Protein AF-A0A1C5QCF1-F1 (afdb_monomer)

Foldseek 3Di:
DVVVVVVVVVVVVCVVCVPPPPDDDPDDPVNLLVVLVVVLVPDPDDPLLSVLSSVCSVVVHDPVPDDPVRSVVSSVVVVVDPVVPDDPPPPDPD

Structure (mmCIF, N/CA/C/O backbone):
data_AF-A0A1C5QCF1-F1
#
_entry.id   AF-A0A1C5QCF1-F1
#
loop_
_atom_site.group_PDB
_atom_site.id
_atom_site.type_symbol
_atom_site.label_atom_id
_atom_site.label_alt_id
_atom_site.label_comp_id
_atom_site.label_asym_id
_atom_site.label_entity_id
_atom_sit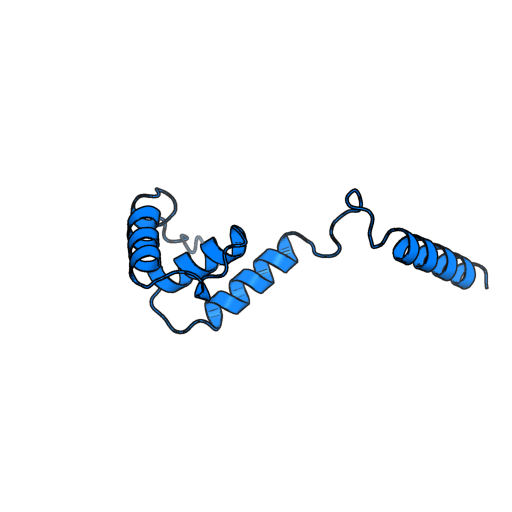e.label_seq_id
_atom_site.pdbx_PDB_ins_code
_atom_site.Cartn_x
_atom_site.Cartn_y
_atom_site.Cartn_z
_atom_site.occupancy
_atom_site.B_iso_or_equiv
_atom_site.auth_seq_id
_atom_site.auth_comp_id
_atom_site.auth_asym_id
_atom_site.auth_atom_id
_atom_site.pdbx_PDB_model_num
ATOM 1 N N . MET A 1 1 ? 17.954 2.253 -42.971 1.00 65.56 1 MET A N 1
ATOM 2 C CA . MET A 1 1 ? 18.699 0.986 -43.133 1.00 65.56 1 MET A CA 1
ATOM 3 C C . MET A 1 1 ? 19.538 0.684 -41.898 1.00 65.56 1 MET A C 1
ATOM 5 O O . MET A 1 1 ? 19.059 -0.069 -41.075 1.00 65.56 1 MET A O 1
ATOM 9 N N . VAL A 1 2 ? 20.678 1.348 -41.653 1.00 79.88 2 VAL A N 1
ATOM 10 C CA . VAL A 1 2 ? 21.520 1.050 -40.463 1.00 79.88 2 VAL A CA 1
ATOM 11 C C . VAL A 1 2 ? 20.807 1.318 -39.128 1.00 79.88 2 VAL A C 1
ATOM 13 O O . VAL A 1 2 ? 20.930 0.542 -38.189 1.00 79.88 2 VAL A O 1
ATOM 16 N N . LEU A 1 3 ? 20.030 2.402 -39.036 1.00 85.56 3 LEU A N 1
ATOM 17 C CA . LEU A 1 3 ? 19.264 2.717 -37.825 1.00 85.56 3 LEU A CA 1
ATOM 18 C C . LEU A 1 3 ? 18.165 1.678 -37.544 1.00 85.56 3 LEU A C 1
ATOM 20 O O . LEU A 1 3 ? 17.890 1.373 -36.387 1.00 85.56 3 LEU A O 1
ATOM 24 N N . ASP A 1 4 ? 17.562 1.126 -38.597 1.00 89.88 4 ASP A N 1
ATOM 25 C CA . ASP A 1 4 ? 16.500 0.124 -38.486 1.00 89.88 4 ASP A CA 1
ATOM 26 C C . ASP A 1 4 ? 17.069 -1.204 -37.986 1.00 89.88 4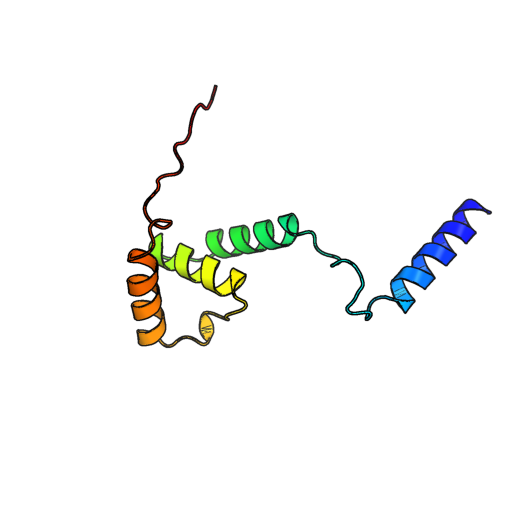 ASP A C 1
ATOM 28 O O . ASP A 1 4 ? 16.508 -1.791 -37.065 1.00 89.88 4 ASP A O 1
ATOM 32 N N . ASP A 1 5 ? 18.234 -1.609 -38.503 1.00 91.38 5 ASP A N 1
ATOM 33 C CA . ASP A 1 5 ? 18.959 -2.795 -38.040 1.00 91.38 5 ASP A CA 1
ATOM 34 C C . ASP A 1 5 ? 19.383 -2.658 -36.572 1.00 91.38 5 ASP A C 1
ATOM 36 O O . ASP A 1 5 ? 19.196 -3.580 -35.780 1.00 91.38 5 ASP A O 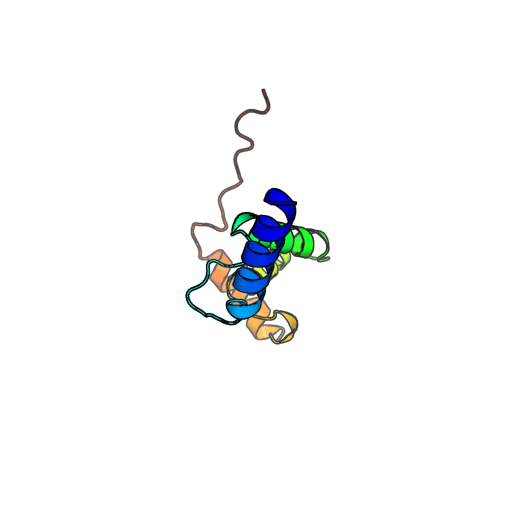1
ATOM 40 N N . LEU A 1 6 ? 19.883 -1.484 -36.166 1.00 91.06 6 LEU A N 1
ATOM 41 C CA . LEU A 1 6 ? 20.221 -1.216 -34.765 1.00 91.06 6 LEU A CA 1
ATOM 42 C C . LEU A 1 6 ? 18.995 -1.316 -3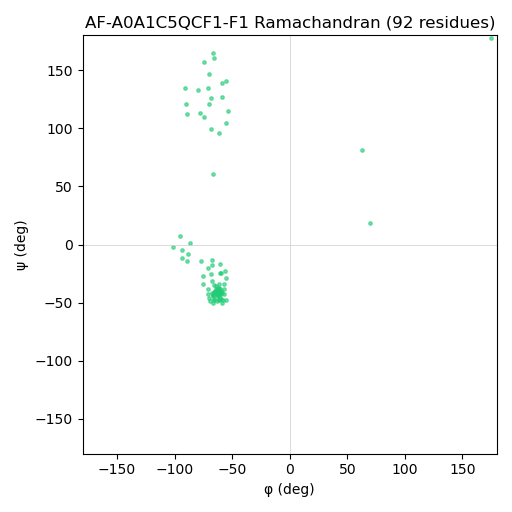3.848 1.00 91.06 6 LEU A C 1
ATOM 44 O O . LEU A 1 6 ? 19.079 -1.908 -32.772 1.00 91.06 6 LEU A O 1
ATOM 48 N N . ASN A 1 7 ? 17.849 -0.781 -34.272 1.00 89.94 7 ASN A N 1
ATOM 49 C CA . ASN A 1 7 ? 16.602 -0.896 -33.514 1.00 89.94 7 ASN A CA 1
ATOM 50 C C . ASN A 1 7 ? 16.127 -2.354 -33.406 1.00 89.94 7 ASN A C 1
ATOM 52 O O . ASN A 1 7 ? 15.609 -2.749 -32.359 1.00 89.94 7 ASN A O 1
ATOM 56 N N . LEU A 1 8 ? 16.329 -3.153 -34.457 1.00 93.00 8 LEU A N 1
ATOM 57 C CA . LEU A 1 8 ? 15.987 -4.575 -34.496 1.00 93.00 8 LEU A CA 1
ATOM 58 C C . LEU A 1 8 ? 16.847 -5.375 -33.509 1.00 93.00 8 LEU A C 1
ATOM 60 O O . LEU A 1 8 ? 16.308 -6.089 -32.668 1.00 93.00 8 LEU A O 1
ATOM 64 N N . ILE A 1 9 ? 18.164 -5.140 -33.510 1.00 92.50 9 ILE A N 1
ATOM 65 C CA . ILE A 1 9 ? 19.107 -5.756 -32.564 1.00 92.50 9 ILE A CA 1
ATOM 66 C C . ILE A 1 9 ? 18.754 -5.387 -31.117 1.00 92.50 9 ILE A C 1
ATOM 68 O O . ILE A 1 9 ? 18.708 -6.254 -30.245 1.00 92.50 9 ILE A O 1
ATOM 72 N N . ILE A 1 10 ? 18.462 -4.110 -30.842 1.00 89.56 10 ILE A N 1
ATOM 73 C CA . ILE A 1 10 ? 18.073 -3.656 -29.496 1.00 89.56 10 ILE A CA 1
ATOM 74 C C . ILE A 1 10 ? 16.786 -4.348 -29.034 1.00 89.56 10 ILE A C 1
ATOM 76 O O . ILE A 1 10 ? 16.672 -4.712 -27.859 1.00 89.56 10 ILE A O 1
ATOM 80 N N . ARG A 1 11 ? 15.808 -4.523 -29.929 1.00 89.31 11 ARG A N 1
ATOM 81 C CA . ARG A 1 11 ? 14.552 -5.204 -29.603 1.00 89.31 11 ARG A CA 1
ATOM 82 C C . ARG A 1 11 ? 14.786 -6.676 -29.278 1.00 89.31 11 ARG A C 1
ATOM 84 O O . ARG A 1 11 ? 14.308 -7.128 -28.241 1.00 89.31 11 ARG A O 1
ATOM 91 N N . ASP A 1 12 ? 15.551 -7.379 -30.104 1.00 91.50 12 ASP A N 1
ATOM 92 C CA . ASP A 1 12 ? 15.806 -8.810 -29.931 1.00 91.50 12 ASP A CA 1
ATOM 93 C C . ASP A 1 12 ? 16.583 -9.091 -28.633 1.00 91.50 12 ASP A C 1
ATOM 95 O O . ASP A 1 12 ? 16.244 -10.020 -27.901 1.00 91.50 12 ASP A O 1
ATOM 99 N N . ILE A 1 13 ? 17.547 -8.231 -28.268 1.00 87.12 13 ILE A N 1
ATOM 100 C CA . ILE A 1 13 ? 18.236 -8.300 -26.966 1.00 87.12 13 ILE A CA 1
ATOM 101 C C . ILE A 1 13 ? 17.233 -8.116 -25.817 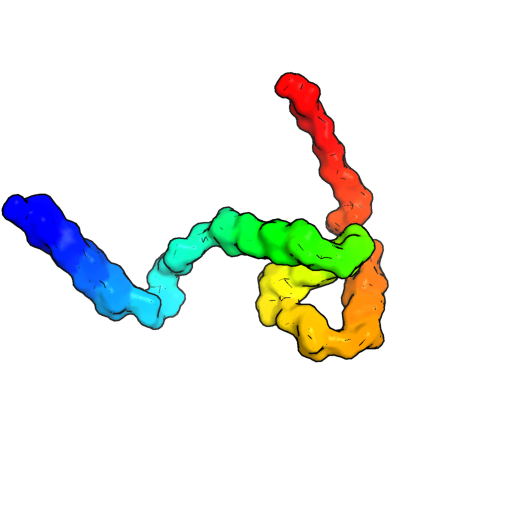1.00 87.12 13 ILE A C 1
ATOM 103 O O . ILE A 1 13 ? 17.213 -8.902 -24.872 1.00 87.12 13 ILE A O 1
ATOM 107 N N . ARG A 1 14 ? 16.354 -7.108 -25.881 1.00 82.12 14 ARG A N 1
ATOM 108 C CA . ARG A 1 14 ? 15.343 -6.889 -24.829 1.00 82.12 14 ARG A CA 1
ATOM 109 C C . ARG A 1 14 ? 14.371 -8.060 -24.696 1.00 82.12 14 ARG A C 1
ATOM 111 O O . ARG A 1 14 ? 13.960 -8.372 -23.581 1.00 82.12 14 ARG A O 1
ATOM 118 N N . GLU A 1 15 ? 13.982 -8.683 -25.804 1.00 84.75 15 GLU A N 1
ATOM 119 C CA . GLU A 1 15 ? 13.093 -9.847 -25.792 1.00 84.75 15 GLU A CA 1
ATOM 120 C C . GLU A 1 15 ? 13.780 -11.089 -25.220 1.00 84.75 15 GLU A C 1
ATOM 122 O O . GLU A 1 15 ? 13.204 -11.745 -24.348 1.00 84.75 15 GLU A O 1
ATOM 127 N N . ALA A 1 16 ? 15.016 -11.373 -25.640 1.00 86.75 16 ALA A N 1
ATOM 128 C CA . ALA A 1 16 ? 15.800 -12.500 -25.140 1.00 86.75 16 ALA A CA 1
ATOM 129 C C . ALA A 1 16 ? 16.051 -12.404 -23.624 1.00 86.75 16 ALA A C 1
ATOM 131 O O . ALA A 1 16 ? 15.949 -13.405 -22.916 1.00 86.75 16 ALA A O 1
ATOM 132 N N . HIS A 1 17 ? 16.290 -11.192 -23.116 1.00 77.88 17 HIS A N 1
ATOM 133 C CA . HIS A 1 17 ? 16.606 -10.933 -21.708 1.00 77.88 17 HIS A CA 1
ATOM 134 C C . HIS A 1 17 ? 15.388 -10.547 -20.848 1.00 77.88 17 HIS A C 1
ATOM 136 O O . HIS A 1 17 ? 15.527 -10.221 -19.671 1.00 77.88 17 HIS A O 1
ATOM 142 N N . LYS A 1 18 ? 14.159 -10.627 -21.379 1.00 75.38 18 LYS A N 1
ATOM 143 C CA . LYS A 1 18 ? 12.932 -10.240 -20.651 1.00 75.38 18 LYS A CA 1
ATOM 144 C C . LYS A 1 18 ? 12.683 -11.047 -19.367 1.00 75.38 18 LYS A C 1
ATOM 146 O O . LYS A 1 18 ? 11.951 -10.590 -18.494 1.00 75.38 18 LYS A O 1
ATOM 151 N N . LYS A 1 19 ? 13.232 -12.262 -19.278 1.00 70.94 19 LYS A N 1
ATOM 152 C CA . LYS A 1 19 ? 13.076 -13.173 -18.131 1.00 70.94 19 LYS A CA 1
ATOM 153 C C . LYS A 1 19 ? 14.291 -13.195 -17.199 1.00 70.94 19 LYS A C 1
ATOM 155 O O . LYS A 1 19 ? 14.233 -13.899 -16.194 1.00 70.94 19 LYS A O 1
ATOM 160 N N . ASP A 1 20 ? 15.358 -12.457 -17.513 1.00 75.25 20 ASP A N 1
ATOM 161 C CA . ASP A 1 20 ? 16.526 -12.382 -16.637 1.00 75.25 20 ASP A CA 1
ATOM 162 C C . ASP A 1 20 ? 16.179 -11.599 -15.376 1.00 75.25 20 ASP A C 1
ATOM 164 O O . ASP A 1 20 ? 15.818 -10.423 -15.428 1.00 75.25 20 ASP A O 1
ATOM 168 N N . SER A 1 21 ? 16.334 -12.251 -14.227 1.00 60.44 21 SER A N 1
ATOM 169 C CA . SER A 1 21 ? 16.092 -11.667 -12.906 1.00 60.44 21 SER A CA 1
ATOM 170 C C . SER A 1 21 ? 17.094 -10.574 -12.521 1.00 60.44 21 SER A C 1
ATOM 172 O O . SER A 1 21 ? 16.858 -9.858 -11.553 1.00 60.44 21 SER A O 1
ATOM 174 N N . GLU A 1 22 ? 18.205 -10.454 -13.256 1.00 70.81 22 GLU A N 1
ATOM 175 C CA . GLU A 1 22 ? 19.225 -9.411 -13.073 1.00 70.81 22 GLU A CA 1
ATOM 176 C C . GLU A 1 22 ? 19.002 -8.181 -13.971 1.00 70.81 22 GLU A C 1
ATOM 178 O O . GLU A 1 22 ? 19.712 -7.182 -13.845 1.00 70.81 22 GLU A O 1
ATOM 183 N N . SER A 1 23 ? 18.008 -8.218 -14.867 1.00 67.12 23 SER A N 1
ATOM 184 C CA . SER A 1 23 ? 17.623 -7.044 -15.650 1.00 67.12 23 SER A CA 1
ATOM 185 C C . SER A 1 23 ? 16.952 -5.993 -14.765 1.00 67.12 23 SER A C 1
ATOM 187 O O . SER A 1 23 ? 16.218 -6.313 -13.829 1.00 67.12 23 SER A O 1
ATOM 189 N N . ALA A 1 24 ? 17.160 -4.714 -15.090 1.00 66.00 24 ALA A N 1
ATOM 190 C CA . ALA A 1 24 ? 16.434 -3.637 -14.429 1.00 66.00 24 ALA A CA 1
ATOM 191 C C . ALA A 1 24 ? 14.912 -3.819 -14.633 1.00 66.00 24 ALA A C 1
ATOM 193 O O . ALA A 1 24 ? 14.492 -4.166 -15.745 1.00 66.00 24 ALA A O 1
ATOM 194 N N . PRO A 1 25 ? 14.079 -3.577 -13.603 1.00 66.56 25 PRO A N 1
ATOM 195 C CA . PRO A 1 25 ? 12.630 -3.685 -13.729 1.00 66.56 25 PRO A CA 1
ATOM 196 C C . PRO A 1 25 ? 12.112 -2.809 -14.876 1.00 66.56 25 PRO A C 1
ATOM 198 O O . PRO A 1 25 ? 12.590 -1.692 -15.079 1.00 66.56 25 PRO A O 1
ATOM 201 N N . GLN A 1 26 ? 11.133 -3.307 -15.640 1.00 66.44 26 GLN A N 1
ATOM 202 C CA . GLN A 1 26 ? 10.528 -2.521 -16.725 1.00 66.44 26 GLN A CA 1
ATOM 203 C C . GLN A 1 26 ? 9.710 -1.335 -16.200 1.00 66.44 26 GLN A C 1
ATOM 205 O O . GLN A 1 26 ? 9.530 -0.349 -16.911 1.00 66.44 26 GLN A O 1
ATOM 210 N N . THR A 1 27 ? 9.222 -1.437 -14.966 1.00 70.69 27 THR A N 1
ATOM 211 C CA . THR A 1 27 ? 8.555 -0.367 -14.234 1.00 70.69 27 THR A CA 1
ATOM 212 C C . THR A 1 27 ? 9.575 0.406 -13.419 1.00 70.69 27 THR A C 1
ATOM 214 O O . THR A 1 27 ? 10.423 -0.169 -12.739 1.00 70.69 27 THR A O 1
ATOM 217 N N . THR A 1 28 ? 9.508 1.734 -13.461 1.00 78.38 28 THR A N 1
ATOM 218 C CA . THR A 1 28 ? 10.279 2.521 -12.502 1.00 78.38 28 THR A CA 1
ATOM 219 C C . THR A 1 28 ? 9.612 2.441 -11.128 1.00 78.38 28 THR A C 1
ATOM 221 O O . THR A 1 28 ? 8.399 2.261 -11.015 1.00 78.38 28 THR A O 1
ATOM 224 N N . VAL A 1 29 ? 10.379 2.674 -10.061 1.00 74.94 29 VAL A N 1
ATOM 225 C CA . VAL A 1 29 ? 9.833 2.808 -8.695 1.00 74.94 29 VAL A CA 1
ATOM 226 C C . VAL A 1 29 ? 8.742 3.893 -8.626 1.00 74.94 29 VAL A C 1
ATOM 228 O O . VAL A 1 29 ? 7.821 3.817 -7.813 1.00 74.94 29 VAL A O 1
ATOM 231 N N . ALA A 1 30 ? 8.822 4.910 -9.492 1.00 79.88 30 ALA A N 1
ATOM 232 C CA . ALA A 1 30 ? 7.812 5.956 -9.593 1.00 79.88 30 ALA A CA 1
ATOM 233 C C . ALA A 1 30 ? 6.497 5.449 -10.209 1.00 79.88 30 ALA A C 1
ATOM 235 O O . ALA A 1 30 ? 5.430 5.846 -9.740 1.00 79.88 30 ALA A O 1
ATOM 236 N N . ASP A 1 31 ? 6.562 4.564 -11.207 1.00 83.25 31 ASP A N 1
ATOM 237 C CA . ASP A 1 31 ? 5.376 3.978 -11.843 1.00 83.25 31 ASP A CA 1
ATOM 238 C C . ASP A 1 31 ? 4.611 3.084 -10.862 1.00 83.25 31 ASP A C 1
ATOM 240 O O . ASP A 1 31 ? 3.396 3.213 -10.720 1.00 83.25 31 ASP A O 1
ATOM 244 N N . GLU A 1 32 ? 5.327 2.258 -10.096 1.00 78.62 32 GLU A N 1
ATOM 245 C CA . GLU A 1 32 ? 4.735 1.420 -9.045 1.00 78.62 32 GLU A CA 1
ATOM 246 C C . GLU A 1 32 ? 4.098 2.265 -7.938 1.00 78.62 32 GLU A C 1
ATOM 248 O O . GLU A 1 32 ? 2.994 1.985 -7.466 1.00 78.62 32 GLU A O 1
ATOM 253 N N . LEU A 1 33 ? 4.768 3.346 -7.523 1.00 81.75 33 LEU A N 1
ATOM 254 C CA . LEU A 1 33 ? 4.210 4.266 -6.536 1.00 81.75 33 LEU A CA 1
ATOM 255 C C . LEU A 1 33 ? 2.942 4.951 -7.060 1.00 81.75 33 LEU A C 1
ATOM 257 O O . LEU A 1 33 ? 1.984 5.114 -6.304 1.00 81.75 33 LEU A O 1
ATOM 261 N N . LYS A 1 34 ? 2.919 5.325 -8.341 1.00 85.19 34 LYS A N 1
ATOM 262 C CA . LYS A 1 34 ? 1.751 5.928 -8.984 1.00 85.19 34 LYS A CA 1
ATOM 263 C C . LYS A 1 34 ? 0.569 4.960 -9.011 1.00 85.19 34 LYS A C 1
ATOM 265 O O . LYS A 1 34 ? -0.512 5.327 -8.558 1.00 85.19 34 LYS A O 1
ATOM 270 N N . GLU A 1 35 ? 0.779 3.715 -9.431 1.00 84.38 35 GLU A N 1
ATOM 271 C CA . GLU A 1 35 ? -0.269 2.684 -9.438 1.00 84.38 35 GLU A CA 1
ATOM 272 C C . GLU A 1 35 ? -0.806 2.396 -8.020 1.00 84.38 35 GLU A C 1
ATOM 274 O O . GLU A 1 35 ? -2.006 2.190 -7.793 1.00 84.38 35 GLU A O 1
ATOM 279 N N . ASN A 1 36 ? 0.084 2.420 -7.026 1.00 82.62 36 ASN A N 1
ATOM 280 C CA . ASN A 1 36 ? -0.288 2.272 -5.625 1.00 82.62 36 ASN A CA 1
ATOM 281 C C . ASN A 1 36 ? -1.188 3.420 -5.146 1.00 82.62 36 ASN A C 1
ATOM 283 O O . ASN A 1 36 ? -2.182 3.165 -4.464 1.00 82.62 36 ASN A O 1
ATOM 287 N N . LEU A 1 37 ? -0.885 4.664 -5.530 1.00 83.31 37 LEU A N 1
ATOM 288 C CA . LEU A 1 37 ? -1.704 5.834 -5.201 1.00 83.31 37 LEU A CA 1
ATOM 289 C C . LEU A 1 37 ? -3.070 5.797 -5.900 1.00 83.31 37 LEU A C 1
ATOM 291 O O . LEU A 1 37 ? -4.089 5.996 -5.240 1.00 83.31 37 LEU A O 1
ATOM 295 N N . GLU A 1 38 ? -3.116 5.460 -7.190 1.00 85.19 38 GLU A N 1
ATOM 296 C CA . GLU A 1 38 ? -4.368 5.351 -7.956 1.00 85.19 38 GLU A CA 1
ATOM 297 C C . GLU A 1 38 ? -5.317 4.301 -7.355 1.00 85.19 38 GLU A C 1
ATOM 299 O O . GLU A 1 38 ? -6.529 4.507 -7.243 1.00 85.19 38 GLU A O 1
ATOM 304 N N . ALA A 1 39 ? -4.785 3.169 -6.894 1.00 81.25 39 ALA A N 1
ATOM 305 C CA . ALA A 1 39 ? -5.603 2.149 -6.245 1.00 81.25 39 ALA A CA 1
ATOM 306 C C . ALA A 1 39 ? -6.171 2.594 -4.889 1.00 81.25 39 ALA A C 1
ATOM 308 O O . ALA A 1 39 ? -7.270 2.184 -4.513 1.00 81.25 39 ALA A O 1
ATOM 309 N N . VAL A 1 40 ? -5.442 3.441 -4.161 1.00 83.69 40 VAL A N 1
ATOM 310 C CA . VAL A 1 40 ? -5.883 4.007 -2.880 1.00 83.69 40 VAL A CA 1
ATOM 311 C C . VAL A 1 40 ? -6.937 5.096 -3.082 1.00 83.69 40 VAL A C 1
ATOM 313 O O . VAL A 1 40 ? -7.861 5.219 -2.272 1.00 83.69 40 VAL A O 1
ATOM 316 N N . GLU A 1 41 ? -6.843 5.872 -4.163 1.00 81.88 41 GLU A N 1
ATOM 317 C CA . GLU A 1 41 ? -7.872 6.847 -4.535 1.00 81.88 41 GLU A CA 1
ATOM 318 C C . GLU A 1 41 ? -9.205 6.165 -4.852 1.00 81.88 41 GLU A C 1
ATOM 320 O O . GLU A 1 41 ? -10.241 6.581 -4.326 1.00 81.88 41 GLU A O 1
ATOM 325 N N . ASN A 1 42 ? -9.158 5.071 -5.616 1.00 84.94 42 ASN A N 1
ATOM 326 C CA . ASN A 1 42 ? -10.331 4.281 -5.990 1.00 84.94 42 ASN A CA 1
ATOM 327 C C . ASN A 1 42 ? -10.944 3.485 -4.825 1.00 84.94 42 ASN A C 1
ATOM 329 O O . ASN A 1 42 ? -12.115 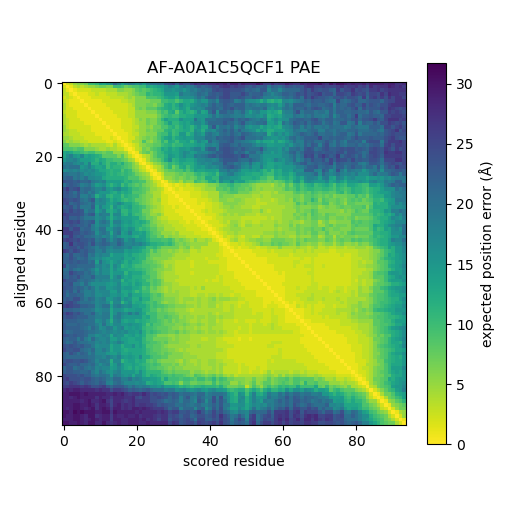3.099 -4.881 1.00 84.94 42 ASN A O 1
ATOM 333 N N . PHE A 1 43 ? -10.183 3.233 -3.757 1.00 85.44 43 PHE A N 1
ATOM 334 C CA . PHE A 1 43 ? -10.690 2.539 -2.579 1.00 85.44 43 PHE A CA 1
ATOM 335 C C . PHE A 1 43 ? -11.711 3.411 -1.831 1.00 85.44 43 PHE A C 1
ATOM 337 O O . PHE A 1 43 ? -11.438 4.552 -1.452 1.00 85.44 43 PHE A O 1
ATOM 344 N N . LYS A 1 44 ? -12.905 2.871 -1.579 1.00 84.00 44 LYS A N 1
ATOM 345 C CA . LYS A 1 44 ? -13.917 3.527 -0.743 1.00 84.00 44 LYS A CA 1
ATOM 346 C C . LYS A 1 44 ? -13.699 3.108 0.707 1.00 84.00 44 LYS A C 1
ATOM 348 O O . LYS A 1 44 ? -13.909 1.950 1.039 1.00 84.00 44 LYS A O 1
ATOM 353 N N . GLY A 1 45 ? -13.291 4.049 1.551 1.00 87.50 45 GLY A N 1
ATOM 354 C CA . GLY A 1 45 ? -13.043 3.789 2.965 1.00 87.50 45 GLY A CA 1
ATOM 355 C C . GLY A 1 45 ? -12.464 4.995 3.691 1.00 87.50 45 GLY A C 1
ATOM 3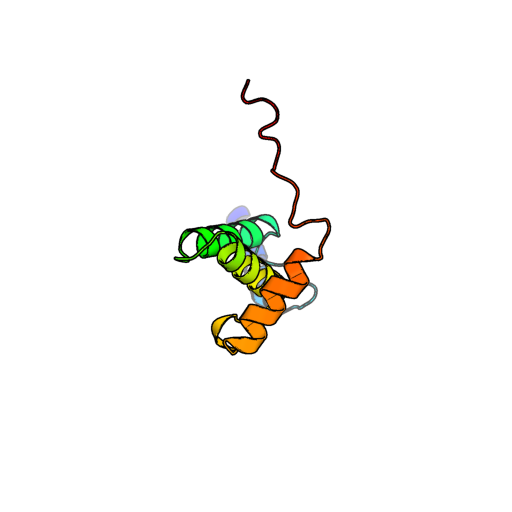56 O O . GLY A 1 45 ? -12.216 6.049 3.091 1.00 87.50 45 GLY A O 1
ATOM 357 N N . SER A 1 46 ? -12.254 4.837 4.994 1.00 88.25 46 SER A N 1
ATOM 358 C CA . SER A 1 46 ? -11.628 5.861 5.828 1.00 88.25 46 SER A CA 1
ATOM 359 C C . SER A 1 46 ? -10.158 6.076 5.448 1.00 88.25 46 SER A C 1
ATOM 361 O O . SER A 1 46 ? -9.529 5.259 4.772 1.00 88.25 46 SER A O 1
ATOM 363 N N . ARG A 1 47 ? -9.568 7.182 5.914 1.00 85.81 47 ARG A N 1
ATOM 364 C CA . ARG A 1 47 ? -8.140 7.465 5.700 1.00 85.81 47 ARG A CA 1
ATOM 365 C C . ARG A 1 47 ? -7.235 6.349 6.243 1.00 85.81 47 ARG A C 1
ATOM 367 O O . ARG A 1 47 ? -6.232 6.036 5.609 1.00 85.81 47 ARG A O 1
ATOM 374 N N . ASP A 1 48 ? -7.584 5.760 7.385 1.00 88.00 48 ASP A N 1
ATOM 375 C CA . ASP A 1 48 ? -6.800 4.678 7.993 1.00 88.00 48 ASP A CA 1
ATOM 376 C C . ASP A 1 48 ? -6.859 3.405 7.140 1.00 88.00 48 ASP A C 1
ATOM 378 O O . ASP A 1 48 ? -5.836 2.766 6.917 1.00 88.00 48 ASP A O 1
ATOM 382 N N . GLU A 1 49 ? -8.035 3.072 6.606 1.00 89.50 49 GLU A N 1
ATOM 383 C CA . GLU A 1 49 ? -8.220 1.907 5.731 1.00 89.50 49 GLU A CA 1
ATOM 384 C C . GLU A 1 49 ? -7.469 2.083 4.409 1.00 89.50 49 GLU A C 1
ATOM 386 O O . GLU A 1 49 ? -6.767 1.179 3.964 1.00 89.50 49 GLU A O 1
ATOM 391 N N . LYS A 1 50 ? -7.531 3.283 3.824 1.00 89.69 50 LYS A N 1
ATOM 392 C CA . LYS A 1 50 ? -6.748 3.657 2.640 1.00 89.69 50 LYS A CA 1
ATOM 393 C C . LYS A 1 50 ? -5.244 3.490 2.856 1.00 89.69 50 LYS A C 1
ATOM 395 O O . LYS A 1 50 ? -4.550 2.974 1.982 1.00 89.69 50 LYS A O 1
ATOM 400 N N . LEU A 1 51 ? -4.741 3.897 4.022 1.00 87.12 51 LEU A N 1
ATOM 401 C CA . LEU A 1 51 ? -3.331 3.734 4.382 1.00 87.12 51 LEU A CA 1
ATOM 402 C C . LEU A 1 51 ? -2.948 2.263 4.533 1.00 87.12 51 LEU A C 1
ATOM 404 O O . LEU A 1 51 ? -1.881 1.865 4.076 1.00 87.12 51 LEU A O 1
ATOM 408 N N . VAL A 1 52 ? -3.813 1.447 5.132 1.00 90.31 52 VAL A N 1
ATOM 409 C CA . VAL A 1 52 ? -3.576 0.003 5.249 1.00 90.31 52 VAL A CA 1
ATOM 410 C C . VAL A 1 52 ? -3.484 -0.636 3.869 1.00 90.31 52 VAL A C 1
ATOM 412 O O . VAL A 1 52 ? -2.530 -1.358 3.605 1.00 90.31 52 VAL A O 1
ATOM 415 N N . VAL A 1 53 ? -4.411 -0.312 2.963 1.00 90.31 53 VAL A N 1
ATOM 416 C CA . VAL A 1 53 ? -4.401 -0.816 1.580 1.00 90.31 53 VAL A CA 1
ATOM 417 C C . VAL A 1 53 ? -3.123 -0.404 0.841 1.00 90.31 53 VAL A C 1
ATOM 419 O O . VAL A 1 53 ? -2.532 -1.236 0.151 1.00 90.31 53 VAL A O 1
ATOM 422 N N . LEU A 1 54 ? -2.657 0.838 1.026 1.00 89.25 54 LEU A N 1
ATOM 423 C CA . LEU A 1 54 ? -1.386 1.311 0.466 1.00 89.25 54 LEU A CA 1
ATOM 424 C C . LEU A 1 54 ? -0.202 0.466 0.956 1.00 89.25 54 LEU A C 1
ATOM 426 O O . LEU A 1 54 ? 0.598 -0.007 0.151 1.00 89.25 54 LEU A O 1
ATOM 430 N N . TYR A 1 55 ? -0.105 0.263 2.272 1.00 88.94 55 TYR A N 1
ATOM 431 C CA . TYR A 1 55 ? 0.970 -0.521 2.880 1.00 88.94 55 TYR A CA 1
ATOM 432 C C . TYR A 1 55 ? 0.917 -1.991 2.461 1.00 88.94 55 TYR A C 1
ATOM 434 O O . TYR A 1 55 ? 1.956 -2.575 2.167 1.00 88.94 55 TYR A O 1
ATOM 442 N N . CYS A 1 56 ? -0.275 -2.584 2.381 1.00 90.62 56 CYS A N 1
ATOM 443 C CA . CYS A 1 56 ? -0.454 -3.941 1.879 1.00 90.62 56 CYS A CA 1
ATOM 444 C C . CYS A 1 56 ? 0.087 -4.073 0.452 1.00 90.62 56 CYS A C 1
ATOM 446 O O . CYS A 1 56 ? 0.894 -4.963 0.201 1.00 90.62 56 CYS A O 1
ATOM 448 N N . LYS A 1 57 ? -0.264 -3.149 -0.454 1.00 87.25 57 LYS A N 1
ATOM 449 C CA . LYS A 1 57 ? 0.267 -3.148 -1.824 1.00 87.25 57 LYS A CA 1
ATOM 450 C C . LYS A 1 57 ? 1.792 -3.025 -1.871 1.00 87.25 57 LYS A C 1
ATOM 452 O O . LYS A 1 57 ? 2.431 -3.810 -2.560 1.00 87.25 57 LYS A O 1
ATOM 457 N N . GLN A 1 58 ? 2.377 -2.096 -1.109 1.00 84.25 58 GLN A N 1
ATOM 458 C CA . GLN A 1 58 ? 3.836 -1.917 -1.049 1.00 84.25 58 GLN A CA 1
ATOM 459 C C . GLN A 1 58 ? 4.575 -3.157 -0.533 1.00 84.25 58 GLN A C 1
ATOM 461 O O . GLN A 1 58 ? 5.692 -3.430 -0.958 1.00 84.25 58 GLN A O 1
ATOM 466 N N . LEU A 1 59 ? 3.960 -3.902 0.388 1.00 86.88 59 LEU A N 1
ATOM 467 C CA . LEU A 1 59 ? 4.518 -5.130 0.954 1.00 86.88 59 LEU A CA 1
ATOM 468 C C . LEU A 1 59 ? 4.188 -6.384 0.124 1.00 86.88 59 LEU A C 1
ATOM 470 O O . LEU A 1 59 ? 4.551 -7.484 0.533 1.00 86.88 59 LEU A O 1
ATOM 474 N N . GLY A 1 60 ? 3.479 -6.250 -1.003 1.00 86.56 60 GLY A N 1
ATOM 475 C CA . GLY A 1 60 ? 3.033 -7.385 -1.821 1.00 86.56 60 GLY A CA 1
ATOM 476 C C . GLY A 1 60 ? 1.934 -8.237 -1.170 1.00 86.56 60 GLY A C 1
ATOM 477 O O . GLY A 1 60 ? 1.705 -9.375 -1.570 1.00 86.56 60 GLY A O 1
ATOM 478 N N . ILE A 1 61 ? 1.241 -7.705 -0.162 1.00 90.19 61 ILE A N 1
ATOM 479 C CA . ILE A 1 61 ? 0.145 -8.371 0.544 1.00 90.19 61 ILE A CA 1
ATOM 480 C C . ILE A 1 61 ? -1.171 -8.029 -0.157 1.00 90.19 61 ILE A C 1
ATOM 482 O O . ILE A 1 61 ? -1.580 -6.868 -0.227 1.00 90.19 61 ILE A O 1
ATOM 486 N N . ASN A 1 62 ? -1.895 -9.042 -0.632 1.00 88.94 62 ASN A N 1
ATOM 487 C CA . ASN A 1 62 ? -3.252 -8.835 -1.129 1.00 88.94 62 ASN A CA 1
ATOM 488 C C . ASN A 1 62 ? -4.216 -8.627 0.049 1.00 88.94 62 ASN A C 1
ATOM 490 O O . ASN A 1 62 ? -4.531 -9.572 0.769 1.00 88.94 62 ASN A O 1
ATOM 494 N N . TYR A 1 63 ? -4.723 -7.403 0.218 1.00 86.25 63 TYR A N 1
ATOM 495 C CA . TYR A 1 63 ? -5.613 -7.059 1.332 1.00 86.25 63 TYR A CA 1
ATOM 496 C C . TYR A 1 63 ? -6.911 -7.881 1.362 1.00 86.25 63 TYR A C 1
ATOM 498 O O . TYR A 1 63 ? -7.489 -8.047 2.427 1.00 86.25 63 TYR A O 1
ATOM 506 N N . LYS A 1 64 ? -7.362 -8.420 0.219 1.00 88.62 64 LYS A N 1
ATOM 507 C CA . LYS A 1 64 ? -8.558 -9.279 0.146 1.00 88.62 64 LYS A CA 1
ATOM 508 C C . LYS A 1 64 ? -8.375 -10.627 0.843 1.00 88.62 64 LYS A C 1
ATOM 510 O O . LYS A 1 64 ? -9.363 -11.297 1.115 1.00 88.62 64 LYS A O 1
ATOM 515 N N . ASN A 1 65 ? -7.129 -11.023 1.097 1.00 92.75 65 ASN A N 1
ATOM 516 C CA . ASN A 1 65 ? -6.808 -12.262 1.795 1.00 92.75 65 ASN A CA 1
ATOM 517 C C . ASN A 1 65 ? -6.753 -12.072 3.318 1.00 92.75 65 ASN A C 1
ATOM 519 O O . ASN A 1 65 ? -6.619 -13.060 4.030 1.00 92.75 65 ASN A O 1
ATOM 523 N N . LEU A 1 66 ? -6.826 -10.830 3.810 1.00 91.69 66 LEU A N 1
ATOM 524 C CA . LEU A 1 66 ? -6.884 -10.543 5.239 1.00 91.69 66 LEU A CA 1
ATOM 525 C C . LEU A 1 66 ? -8.315 -10.753 5.733 1.00 91.69 66 LEU A C 1
ATOM 527 O O . LEU A 1 66 ? -9.269 -10.239 5.148 1.00 91.69 66 LEU A O 1
ATOM 531 N N . SER A 1 67 ? -8.453 -11.455 6.848 1.00 94.06 67 SER A N 1
ATOM 532 C CA . SER A 1 67 ? -9.680 -11.444 7.638 1.00 94.06 67 SER A CA 1
ATOM 533 C C . SER A 1 67 ? -9.932 -10.059 8.245 1.00 94.06 67 SER A C 1
ATOM 535 O O . SER A 1 67 ? -9.016 -9.248 8.423 1.00 94.06 67 SER A O 1
ATOM 537 N N . ASP A 1 68 ? -11.178 -9.796 8.644 1.00 92.00 68 ASP A N 1
ATOM 538 C CA . ASP A 1 68 ? -11.544 -8.548 9.327 1.00 92.00 68 ASP A CA 1
ATOM 539 C C . ASP A 1 68 ? -10.722 -8.317 10.605 1.00 92.00 68 ASP A C 1
ATOM 541 O O . ASP A 1 68 ? -10.409 -7.178 10.963 1.00 92.00 68 ASP A O 1
ATOM 545 N N . GLU A 1 69 ? -10.366 -9.394 11.309 1.00 95.44 69 GLU A N 1
ATOM 546 C CA . GLU A 1 69 ? -9.549 -9.325 12.516 1.00 95.44 69 GLU A CA 1
ATOM 547 C C . GLU A 1 69 ? -8.107 -8.921 12.198 1.00 95.44 69 GLU A C 1
ATOM 549 O O . GLU A 1 69 ? -7.593 -7.977 12.806 1.00 95.44 69 GLU A O 1
ATOM 554 N N . GLU A 1 70 ? -7.475 -9.563 11.214 1.00 94.69 70 GLU A N 1
ATOM 555 C CA . GLU A 1 70 ? -6.123 -9.210 10.768 1.00 94.69 70 GLU A CA 1
ATOM 556 C C . GLU A 1 70 ? -6.069 -7.771 10.257 1.00 94.69 70 GLU A C 1
ATOM 558 O O . GLU A 1 70 ? -5.167 -7.011 10.615 1.00 94.69 70 GLU A O 1
ATOM 563 N N . PHE A 1 71 ? -7.076 -7.354 9.487 1.00 92.31 71 PHE A N 1
ATOM 564 C CA . PHE A 1 71 ? -7.173 -5.995 8.967 1.00 92.31 71 PHE A CA 1
ATOM 565 C C . PHE A 1 71 ? -7.294 -4.955 10.098 1.00 92.31 71 PHE A C 1
ATOM 567 O O . PHE A 1 71 ? -6.591 -3.938 10.106 1.00 92.31 71 PHE A O 1
ATOM 574 N N . ARG A 1 72 ? -8.116 -5.226 11.123 1.00 93.19 72 ARG A N 1
ATOM 575 C CA . ARG A 1 72 ? -8.232 -4.368 12.320 1.00 93.19 72 ARG A CA 1
ATOM 576 C C . ARG A 1 72 ? -6.943 -4.323 13.132 1.00 93.19 72 ARG A C 1
ATOM 578 O O . ARG A 1 72 ? -6.567 -3.253 13.625 1.00 93.19 72 ARG A O 1
ATOM 585 N N . TRP A 1 73 ? -6.263 -5.454 13.289 1.00 95.12 73 TRP A N 1
ATOM 586 C CA . TRP A 1 73 ? -4.964 -5.502 13.955 1.00 95.12 73 TRP A CA 1
ATOM 587 C C . TRP A 1 73 ? -3.915 -4.707 13.194 1.00 95.12 73 TRP A C 1
ATOM 589 O O . TRP A 1 73 ? -3.174 -3.943 13.812 1.00 95.12 73 TRP A O 1
ATOM 599 N N . LEU A 1 74 ? -3.912 -4.791 11.866 1.00 92.12 74 LEU A N 1
ATOM 600 C CA . LEU A 1 74 ? -2.998 -4.037 11.024 1.00 92.12 74 LEU A CA 1
ATOM 601 C C . LEU A 1 74 ? -3.210 -2.525 11.177 1.00 92.12 74 LEU A C 1
ATOM 603 O O . LEU A 1 74 ? -2.241 -1.797 11.387 1.00 92.12 74 LEU A O 1
ATOM 607 N N . ILE A 1 75 ? -4.462 -2.050 11.218 1.00 91.56 75 ILE A N 1
ATOM 608 C CA . ILE A 1 75 ? -4.776 -0.647 11.553 1.00 91.56 75 ILE A CA 1
ATOM 609 C C . ILE A 1 75 ? -4.177 -0.259 12.914 1.00 91.56 75 ILE A C 1
ATOM 611 O O . ILE A 1 75 ? -3.538 0.789 13.046 1.00 91.56 75 ILE A O 1
ATOM 615 N N . ARG A 1 76 ? -4.366 -1.092 13.947 1.00 92.31 76 ARG A N 1
ATOM 616 C CA . ARG A 1 76 ? -3.852 -0.825 15.304 1.00 92.31 76 ARG A CA 1
ATOM 617 C C . ARG A 1 76 ? -2.325 -0.796 15.355 1.00 92.31 76 ARG A C 1
ATOM 619 O O . ARG A 1 76 ? -1.766 0.041 16.063 1.00 92.31 76 ARG A O 1
ATOM 626 N N . ILE A 1 77 ? -1.661 -1.692 14.629 1.00 91.31 77 ILE A N 1
ATOM 627 C CA . ILE A 1 77 ? -0.199 -1.758 14.534 1.00 91.31 77 ILE A CA 1
ATOM 628 C C . ILE A 1 77 ? 0.325 -0.517 13.821 1.00 91.31 77 ILE A C 1
ATOM 630 O O . ILE A 1 77 ? 1.195 0.170 14.356 1.00 91.31 77 ILE A O 1
ATOM 634 N N . LEU A 1 78 ? -0.243 -0.183 12.661 1.00 87.12 78 LEU A N 1
ATOM 635 C CA . LEU A 1 78 ? 0.186 0.974 11.885 1.00 87.12 78 LEU A CA 1
ATOM 636 C C . LEU A 1 78 ? 0.054 2.257 12.704 1.00 87.12 78 LEU A C 1
ATOM 638 O O . LEU A 1 78 ? 1.004 3.032 12.742 1.00 87.12 78 LEU A O 1
ATOM 642 N N . LYS A 1 79 ? -1.031 2.443 13.469 1.00 87.50 79 LYS A N 1
ATOM 643 C CA . LYS A 1 79 ? -1.205 3.603 14.370 1.00 87.50 79 LYS A CA 1
ATOM 644 C C . LYS A 1 79 ? -0.092 3.789 15.408 1.00 87.50 79 LYS A C 1
ATOM 646 O O . LYS A 1 79 ? 0.100 4.906 15.877 1.00 87.50 79 LYS A O 1
ATOM 651 N N . LYS A 1 80 ? 0.656 2.739 15.761 1.00 89.56 80 LYS A N 1
ATOM 652 C CA . LYS A 1 80 ? 1.822 2.840 16.661 1.00 89.56 80 LYS A CA 1
ATOM 653 C C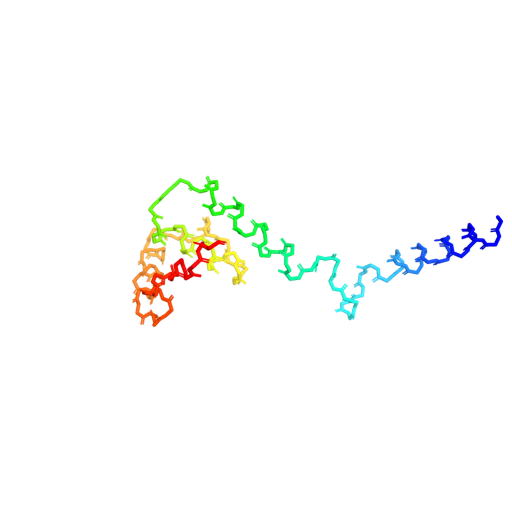 . LYS A 1 80 ? 3.064 3.405 15.959 1.00 89.56 80 LYS A C 1
ATOM 655 O O . LYS A 1 80 ? 4.022 3.791 16.625 1.00 89.56 80 LYS A O 1
ATOM 660 N N . SER A 1 81 ? 3.073 3.456 14.628 1.00 85.06 81 SER A N 1
ATOM 661 C CA . SER A 1 81 ? 4.178 4.002 13.845 1.00 85.06 81 SER A CA 1
ATOM 662 C C . SER A 1 81 ? 4.264 5.522 13.971 1.00 85.06 81 SER A C 1
ATOM 664 O O . SER A 1 81 ? 3.290 6.243 13.752 1.00 85.06 81 SER A O 1
ATOM 666 N N . LYS A 1 82 ? 5.484 6.033 14.181 1.00 81.62 82 LYS A N 1
ATOM 667 C CA . LYS A 1 82 ? 5.792 7.476 14.131 1.00 81.62 82 LYS A CA 1
ATOM 668 C C . LYS A 1 82 ? 5.505 8.105 12.757 1.00 81.62 82 LYS A C 1
ATOM 670 O O . LYS A 1 82 ? 5.450 9.324 12.650 1.00 81.62 82 LYS A O 1
ATOM 675 N N . LYS A 1 83 ? 5.350 7.290 11.706 1.00 76.12 83 LYS A N 1
ATOM 676 C CA . LYS A 1 83 ? 5.131 7.734 10.320 1.00 76.12 83 LYS A CA 1
ATOM 677 C C . LYS A 1 83 ? 3.651 7.931 9.959 1.00 76.12 83 LYS A C 1
ATOM 679 O O . LYS A 1 83 ? 3.374 8.576 8.958 1.00 76.12 83 LYS A O 1
ATOM 684 N N . MET A 1 84 ? 2.707 7.441 10.772 1.00 72.56 84 MET A N 1
ATOM 685 C CA . MET A 1 84 ? 1.263 7.615 10.520 1.00 72.56 84 MET 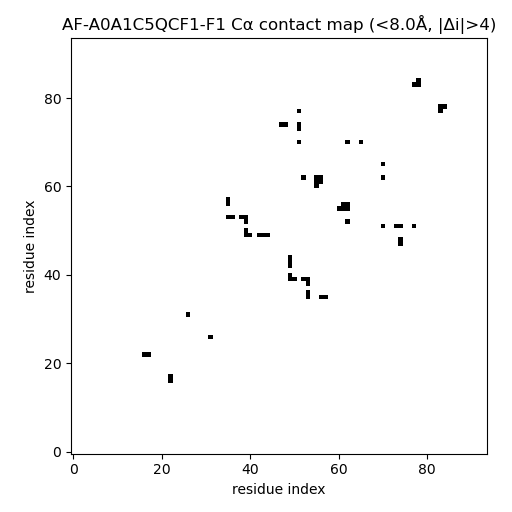A CA 1
ATOM 686 C C . MET A 1 84 ? 0.753 9.028 10.833 1.00 72.56 84 MET A C 1
ATOM 688 O O . MET A 1 84 ? -0.253 9.472 10.279 1.00 72.56 84 MET A O 1
ATOM 692 N N . GLY A 1 85 ? 1.422 9.714 11.763 1.00 60.06 85 GLY A N 1
ATOM 693 C CA . GLY A 1 85 ? 0.897 10.913 12.411 1.00 60.06 85 GLY A CA 1
ATOM 694 C C . GLY A 1 85 ? 1.291 12.239 11.776 1.00 60.06 85 GLY A C 1
ATOM 695 O O . GLY A 1 85 ? 0.710 13.247 12.150 1.00 60.06 85 GLY A O 1
ATOM 696 N N . THR A 1 86 ? 2.245 12.291 10.844 1.00 58.22 86 THR A N 1
ATOM 697 C CA . THR A 1 86 ? 2.657 13.573 10.259 1.00 58.22 86 THR A CA 1
ATOM 698 C C . THR A 1 86 ? 1.631 14.022 9.224 1.00 58.22 86 THR A C 1
ATOM 700 O O . THR A 1 86 ? 1.536 13.390 8.167 1.00 58.22 86 THR A O 1
ATOM 703 N N . PRO A 1 87 ? 0.883 15.120 9.450 1.00 57.06 87 PRO A N 1
ATOM 704 C CA . PRO A 1 87 ? 0.269 15.814 8.336 1.00 57.06 87 PRO A CA 1
ATOM 705 C C . PRO A 1 87 ? 1.426 16.216 7.426 1.00 57.06 87 PRO A C 1
ATOM 707 O O . PRO A 1 87 ? 2.390 16.829 7.895 1.00 57.06 87 PRO A O 1
ATOM 710 N N . ILE A 1 88 ? 1.363 15.858 6.145 1.00 55.88 88 ILE A N 1
ATOM 711 C CA . ILE A 1 88 ? 2.194 16.526 5.149 1.00 55.88 88 ILE A CA 1
ATOM 712 C C . ILE A 1 88 ? 1.851 18.005 5.302 1.00 55.88 88 ILE A C 1
ATOM 714 O O . ILE A 1 88 ? 0.755 18.441 4.950 1.00 55.88 88 ILE A O 1
ATOM 718 N N . SER A 1 89 ? 2.755 18.764 5.925 1.00 57.03 89 SER A N 1
ATOM 719 C CA . SER A 1 89 ? 2.699 20.213 5.874 1.00 57.03 89 SER A CA 1
ATOM 720 C C . SER A 1 89 ? 2.655 20.527 4.389 1.00 57.03 89 SER A C 1
ATOM 722 O O . SER A 1 89 ? 3.603 20.204 3.672 1.00 57.03 89 SER A O 1
ATOM 724 N N . GLN A 1 90 ? 1.544 21.094 3.914 1.00 61.00 90 GLN A N 1
ATOM 725 C CA . GLN A 1 90 ? 1.453 21.700 2.587 1.00 61.00 90 GLN A CA 1
ATOM 726 C C . GLN A 1 90 ? 2.352 22.942 2.580 1.00 61.00 90 GLN A C 1
ATOM 728 O O . GLN A 1 90 ? 1.890 24.079 2.497 1.00 61.00 90 GLN A O 1
ATOM 733 N N . ARG A 1 91 ? 3.653 22.737 2.807 1.00 57.09 91 ARG A N 1
ATOM 734 C CA . ARG A 1 91 ? 4.637 23.781 3.018 1.00 57.09 91 ARG A CA 1
ATOM 735 C C . ARG A 1 91 ? 4.782 24.510 1.693 1.00 57.09 91 ARG A C 1
ATOM 737 O O . ARG A 1 91 ? 5.503 24.067 0.811 1.00 57.09 91 ARG A O 1
ATOM 744 N N . LYS A 1 92 ? 4.086 25.648 1.637 1.00 52.69 92 LYS A N 1
ATOM 745 C CA . LYS A 1 92 ? 4.133 26.703 0.624 1.00 52.69 92 LYS A CA 1
ATOM 746 C C . LYS A 1 92 ? 3.704 26.249 -0.774 1.00 52.69 92 LYS A C 1
ATOM 748 O O . LYS A 1 92 ? 4.531 26.105 -1.663 1.00 52.69 92 LYS A O 1
ATOM 753 N N . LYS A 1 93 ? 2.386 26.198 -0.998 1.00 51.22 93 LYS A N 1
ATOM 754 C CA . LYS A 1 93 ? 1.851 26.735 -2.258 1.00 51.22 93 LYS A CA 1
ATOM 755 C C . LYS A 1 93 ? 2.196 28.230 -2.276 1.00 51.22 93 LYS A C 1
ATOM 757 O O . LYS A 1 93 ? 1.556 29.016 -1.581 1.00 51.22 93 LYS A O 1
ATOM 762 N N . ARG A 1 94 ? 3.299 28.573 -2.932 1.00 48.44 94 ARG A N 1
ATOM 763 C CA . ARG A 1 94 ? 3.582 29.915 -3.437 1.00 48.44 94 ARG A CA 1
ATOM 764 C C . ARG A 1 94 ? 3.485 29.842 -4.945 1.00 48.44 94 ARG A C 1
ATOM 766 O O . ARG A 1 94 ? 3.920 28.797 -5.474 1.00 48.44 94 ARG A O 1
#

Mean predicted aligned error: 11.75 Å

Solvent-accessible surface area (backbone atoms only — not comparable to full-atom values): 5846 Å² total; per-residue (Å²): 106,73,69,55,52,53,52,50,53,54,49,52,52,52,61,74,47,67,79,46,87,85,52,79,70,94,62,51,76,65,54,54,50,48,55,46,50,55,54,35,68,73,50,88,70,55,74,66,56,35,50,49,52,39,52,26,55,77,70,72,41,65,65,88,77,49,52,75,65,55,51,52,48,48,50,58,55,49,68,72,40,85,79,69,71,64,73,80,72,79,77,70,91,120

Secondary structure (DSSP, 8-state):
-HHHHHHHHHHHHHHHTTT-TTSPPSS-HHHHHHHHHHHHHH--S-HHHHHHHHHHHHTT--GGGS-HHHHHHHHHHHHTSTTSS-----TT--

Sequence (94 aa):
MVLDDLNLIIRDIREAHKKDSESAPQTTVADELKENLEAVENFKGSRDEKLVVLYCKQLGINYKNLSDEEFRWLIRILKKSKKMGTPISQRKKR

Radius of gyration: 20.37 Å; Cα contacts (8 Å, |Δi|>4): 33; chains: 1; bounding box: 35×43×60 Å

pLDDT: mean 81.57, std 11.64, range [48.44, 95.44]